Protein AF-A0A1C6DTK4-F1 (afdb_monomer_lite)

Radius of gyration: 13.97 Å; chains: 1; bounding box: 38×30×36 Å

Secondary structure (DSSP, 8-state):
-EEEPPSSSTTS--EEEE-TT--EEEE--SEEEE-TTS-EEEEEE---EETTEE----TTHHHHHHHHHHHHHHHT-EEEEEEEETTEEEEE-SS--SSS-STTSEEHHHH--

Sequence (113 aa):
MVYKNGDSGQQYLSIVYVNGIRKQWLFYPDYIIKTTDGNVWIIETKGGMQAGHTKNIDRQVENKFNAFKEYAKKYNLHWGFVRDIDEELYINNTIYTEDMSGDNWIPLDDVLK

pLDDT: mean 94.34, std 4.06, range [76.0, 98.25]

Foldseek 3Di:
DKDFFDADDPVGDWFWFADPVRDIDTDGFGMWDQDPVGAIETEHEAEADEPQDGPGPDPCVQRVLVRQLVVCVVVVHHYFYWYDYVNFIWTANDHDDSGCPDPRTHGPVVPPD

Structure (mmCIF, N/CA/C/O backbone):
data_AF-A0A1C6DTK4-F1
#
_entry.id   AF-A0A1C6DTK4-F1
#
loop_
_atom_site.group_PDB
_atom_site.id
_atom_site.type_symbol
_atom_site.label_atom_id
_atom_site.label_alt_id
_atom_site.label_comp_id
_atom_site.label_asym_id
_atom_site.label_entity_id
_atom_site.label_seq_id
_atom_site.pdbx_PDB_ins_code
_atom_site.Cartn_x
_atom_site.Cartn_y
_atom_site.Cartn_z
_atom_site.occupancy
_atom_site.B_iso_or_equiv
_atom_site.auth_seq_id
_atom_site.auth_comp_id
_atom_site.auth_asym_id
_atom_site.auth_atom_id
_atom_site.pdbx_PDB_model_num
ATOM 1 N N . MET A 1 1 ? -17.872 -0.574 0.428 1.00 91.81 1 MET A N 1
ATOM 2 C CA . MET A 1 1 ? -17.699 0.885 0.646 1.00 91.81 1 MET A CA 1
ATOM 3 C C . MET A 1 1 ? -16.253 1.229 0.362 1.00 91.81 1 MET A C 1
ATOM 5 O O . MET A 1 1 ? -15.388 0.509 0.841 1.00 91.81 1 MET A O 1
ATOM 9 N N . VAL A 1 2 ? -16.004 2.301 -0.387 1.00 96.00 2 VAL A N 1
ATOM 10 C CA . VAL A 1 2 ? -14.654 2.804 -0.672 1.00 96.00 2 VAL A CA 1
ATOM 11 C C . VAL A 1 2 ? -14.552 4.217 -0.115 1.00 96.00 2 VAL A C 1
ATOM 13 O O . VAL A 1 2 ? -15.429 5.041 -0.370 1.00 96.00 2 VAL A O 1
ATOM 16 N N . TYR A 1 3 ? -13.506 4.483 0.657 1.00 96.88 3 TYR A N 1
ATOM 17 C CA . TYR A 1 3 ? -13.185 5.799 1.189 1.00 96.88 3 TYR A CA 1
ATOM 18 C C . TYR A 1 3 ? -11.789 6.197 0.719 1.00 96.88 3 TYR A C 1
ATOM 20 O O . TYR A 1 3 ? -10.826 5.478 0.982 1.00 96.88 3 TYR A O 1
ATOM 28 N N . LYS A 1 4 ? -11.681 7.336 0.030 1.00 97.44 4 LYS A N 1
ATOM 29 C CA . LYS A 1 4 ? -10.391 7.944 -0.299 1.00 97.44 4 LYS A CA 1
ATOM 30 C C . LYS A 1 4 ? -9.912 8.751 0.905 1.00 97.44 4 LYS A C 1
ATOM 32 O O . LYS A 1 4 ? -10.621 9.642 1.370 1.00 97.44 4 LYS A O 1
ATOM 37 N N . ASN A 1 5 ? -8.742 8.409 1.418 1.00 97.12 5 ASN A N 1
ATOM 38 C CA . ASN A 1 5 ? -8.128 9.080 2.551 1.00 97.12 5 ASN A CA 1
ATOM 39 C C . ASN A 1 5 ? -7.579 10.455 2.140 1.00 97.12 5 ASN A C 1
ATOM 41 O O . ASN A 1 5 ? -7.404 10.743 0.957 1.00 97.12 5 ASN A O 1
ATOM 45 N N . GLY A 1 6 ? -7.332 11.316 3.124 1.00 95.12 6 GLY A N 1
ATOM 46 C CA . GLY A 1 6 ? -6.676 12.601 2.899 1.00 95.12 6 GLY A CA 1
ATOM 47 C C . GLY A 1 6 ? -5.169 12.534 3.130 1.00 95.12 6 GLY A C 1
ATOM 48 O O . GLY A 1 6 ? -4.680 11.677 3.862 1.00 95.12 6 GLY A O 1
ATOM 49 N N . ASP A 1 7 ? -4.451 13.504 2.567 1.00 92.00 7 ASP A N 1
ATOM 50 C CA . ASP A 1 7 ? -2.981 13.511 2.543 1.00 92.00 7 ASP A CA 1
ATOM 51 C C . ASP A 1 7 ? -2.334 14.133 3.798 1.00 92.0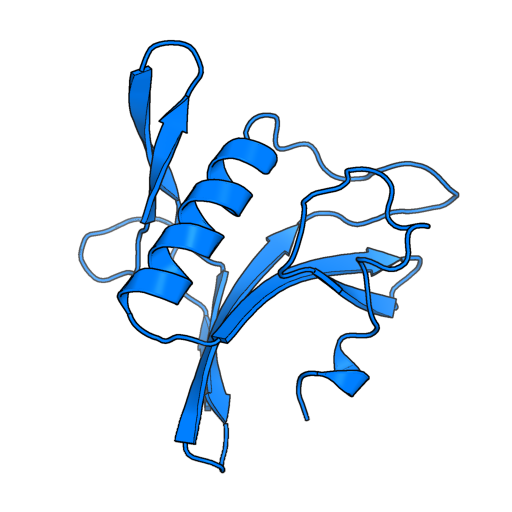0 7 ASP A C 1
ATOM 53 O O . ASP A 1 7 ? -1.116 14.076 3.970 1.00 92.00 7 ASP A O 1
ATOM 57 N N . SER A 1 8 ? -3.119 14.796 4.662 1.00 93.62 8 SER A N 1
ATOM 58 C CA . SER A 1 8 ? -2.631 15.393 5.915 1.00 93.62 8 SER A CA 1
ATOM 59 C C . SER A 1 8 ? -3.752 15.812 6.869 1.00 93.62 8 SER A C 1
ATOM 61 O O . SER A 1 8 ? -4.799 16.290 6.436 1.00 93.62 8 SER A O 1
ATOM 63 N N . GLY A 1 9 ? -3.516 15.693 8.178 1.00 92.81 9 GLY A N 1
ATOM 64 C CA . GLY A 1 9 ? -4.448 16.130 9.224 1.00 92.81 9 GLY A CA 1
ATOM 65 C C . GLY A 1 9 ? -4.800 15.012 10.201 1.00 92.81 9 GLY A C 1
ATOM 66 O O . GLY A 1 9 ? -4.705 13.833 9.874 1.00 92.81 9 GLY A O 1
ATOM 67 N N . GLN A 1 10 ? -5.202 15.382 11.419 1.00 91.00 10 GLN A N 1
ATOM 68 C CA . GLN A 1 10 ? -5.495 14.420 12.494 1.00 91.00 10 GLN A CA 1
ATOM 69 C C . GLN A 1 10 ? -6.751 13.576 12.230 1.00 91.00 10 GLN A C 1
ATOM 71 O O . GLN A 1 10 ? -6.923 12.529 12.845 1.00 91.00 10 GLN A O 1
ATOM 76 N N . GLN A 1 11 ? -7.621 14.023 11.323 1.00 93.50 11 GLN A N 1
ATOM 77 C CA . GLN A 1 11 ? -8.836 13.316 10.926 1.00 93.50 11 GLN A CA 1
ATOM 78 C C . GLN A 1 11 ? -8.594 12.164 9.938 1.00 93.50 11 GLN A C 1
ATOM 80 O O . GLN A 1 11 ? -9.514 11.390 9.683 1.00 93.50 11 GLN A O 1
ATOM 85 N N . TYR A 1 12 ? -7.392 12.060 9.362 1.00 96.81 12 TYR A N 1
ATOM 86 C CA . TYR A 1 12 ? -7.059 11.043 8.366 1.00 96.81 12 TYR A CA 1
ATOM 87 C C . TYR A 1 12 ? -6.169 9.955 8.951 1.00 96.81 12 TYR A C 1
ATOM 89 O O . TYR A 1 12 ? -5.373 10.187 9.866 1.00 96.81 12 TYR A O 1
ATOM 97 N N . LEU A 1 13 ? -6.290 8.752 8.392 1.00 96.56 13 LEU A N 1
ATOM 98 C CA . LEU A 1 13 ? -5.442 7.638 8.781 1.00 96.56 13 LEU A CA 1
ATOM 99 C C . LEU A 1 13 ? -3.999 7.940 8.374 1.00 96.56 13 LEU A C 1
ATOM 101 O O . LEU A 1 13 ? -3.723 8.177 7.199 1.00 96.56 13 LEU A O 1
ATOM 105 N N . SER A 1 14 ? -3.085 7.876 9.340 1.00 97.06 14 SER A N 1
ATOM 106 C CA . SER A 1 14 ? -1.648 7.955 9.099 1.00 97.06 14 SER A CA 1
ATOM 107 C C . SER A 1 14 ? -0.904 6.812 9.777 1.00 97.06 14 SER A C 1
ATOM 109 O O . SER A 1 14 ? -1.313 6.288 10.815 1.00 97.06 14 SER A O 1
ATOM 111 N N . ILE A 1 15 ? 0.213 6.433 9.171 1.00 97.12 15 ILE A N 1
ATOM 112 C CA . ILE A 1 15 ? 1.130 5.396 9.618 1.00 97.12 15 ILE A CA 1
ATOM 113 C C . ILE A 1 15 ? 2.500 6.042 9.780 1.00 97.12 15 ILE A C 1
ATOM 115 O O . ILE A 1 15 ? 2.977 6.765 8.904 1.00 97.12 15 ILE A O 1
ATOM 119 N N . VAL A 1 16 ? 3.137 5.791 10.920 1.00 96.69 16 VAL A N 1
ATOM 120 C CA . VAL A 1 16 ? 4.487 6.288 11.182 1.00 96.69 16 VAL A CA 1
ATOM 121 C C . VAL A 1 16 ? 5.496 5.368 10.506 1.00 96.69 16 VAL A C 1
ATOM 123 O O . VAL A 1 16 ? 5.491 4.163 10.750 1.00 96.69 16 VAL A O 1
ATOM 126 N N . TYR A 1 17 ? 6.400 5.939 9.715 1.00 96.38 17 TYR A N 1
ATOM 127 C CA . TYR A 1 17 ? 7.588 5.247 9.218 1.00 96.38 17 TYR A CA 1
ATOM 128 C C . TYR A 1 17 ? 8.859 5.990 9.634 1.00 96.38 17 TYR A C 1
ATOM 130 O O . TYR A 1 17 ? 8.831 7.163 10.015 1.00 96.38 17 TYR A O 1
ATOM 138 N N . VAL A 1 18 ? 9.991 5.292 9.579 1.00 94.62 18 VAL A N 1
ATOM 139 C CA . VAL A 1 18 ? 11.296 5.809 9.996 1.00 94.62 18 VAL A CA 1
ATOM 140 C C . VAL A 1 18 ? 12.237 5.792 8.796 1.00 94.62 18 VAL A C 1
ATOM 142 O O . VAL A 1 18 ? 12.272 4.815 8.054 1.00 94.62 18 VAL A O 1
ATOM 145 N N . ASN A 1 19 ? 12.992 6.871 8.588 1.00 91.06 19 ASN A N 1
ATOM 146 C CA . ASN A 1 19 ? 13.994 6.938 7.521 1.00 91.06 19 ASN A CA 1
ATOM 147 C C . ASN A 1 19 ? 15.395 6.502 8.005 1.00 91.06 19 ASN A C 1
ATOM 149 O O . ASN A 1 19 ? 15.613 6.239 9.189 1.00 91.06 19 ASN A O 1
ATOM 153 N N . GLY A 1 20 ? 16.383 6.498 7.103 1.00 85.44 20 GLY A N 1
ATOM 154 C CA . GLY A 1 20 ? 17.757 6.058 7.402 1.00 85.44 20 GLY A CA 1
ATOM 155 C C . GLY A 1 20 ? 18.489 6.831 8.514 1.00 85.44 20 GLY A C 1
ATOM 156 O O . GLY A 1 20 ? 19.459 6.319 9.061 1.00 85.44 20 GLY A O 1
ATOM 157 N N . ILE A 1 21 ? 18.015 8.023 8.899 1.00 91.62 21 ILE A N 1
ATOM 158 C CA . ILE A 1 21 ? 18.568 8.824 10.011 1.00 91.62 21 ILE A CA 1
ATOM 159 C C . ILE A 1 21 ? 17.698 8.762 11.277 1.00 91.62 21 ILE A C 1
ATOM 161 O O . ILE A 1 21 ? 17.804 9.620 12.149 1.00 91.62 21 ILE A O 1
ATOM 165 N N . ARG A 1 22 ? 16.814 7.762 11.382 1.00 90.69 22 ARG A N 1
ATOM 166 C CA . ARG A 1 22 ? 15.895 7.539 12.513 1.00 90.69 22 ARG A CA 1
ATOM 167 C C . ARG A 1 22 ? 14.861 8.645 12.750 1.00 90.69 22 ARG A C 1
ATOM 169 O O . ARG A 1 22 ? 14.223 8.677 13.801 1.00 90.69 22 ARG A O 1
ATOM 176 N N . LYS A 1 23 ? 14.642 9.527 11.773 1.00 94.94 23 LYS A N 1
ATOM 177 C CA . LYS A 1 23 ? 13.570 10.522 11.847 1.00 94.94 23 LYS A CA 1
ATOM 178 C C . LYS A 1 23 ? 12.235 9.857 11.513 1.00 94.94 23 LYS A C 1
ATOM 180 O O . LYS A 1 23 ? 12.138 9.136 10.519 1.00 94.94 23 LYS A O 1
ATOM 185 N N . GLN A 1 24 ? 11.229 10.123 12.342 1.00 96.31 24 GLN A N 1
ATOM 186 C CA . GLN A 1 24 ? 9.856 9.676 12.128 1.00 96.31 24 GLN A CA 1
ATOM 187 C C . GLN A 1 24 ? 9.124 10.602 11.158 1.00 96.31 24 GLN A C 1
ATOM 189 O O . GLN A 1 24 ? 9.281 11.825 11.205 1.00 96.31 24 GLN A O 1
ATOM 194 N N . TRP A 1 25 ? 8.309 9.999 10.304 1.00 95.94 25 TRP A N 1
ATOM 195 C CA . TRP A 1 25 ? 7.481 10.673 9.315 1.00 95.94 25 TRP A CA 1
ATOM 196 C C . TRP A 1 25 ? 6.100 10.032 9.276 1.00 95.94 25 TRP A C 1
ATOM 198 O O . TRP A 1 25 ? 5.941 8.864 9.630 1.00 95.94 25 TRP A O 1
ATOM 208 N N . LEU A 1 26 ? 5.113 10.804 8.828 1.00 96.06 26 LEU A N 1
ATOM 209 C CA . LEU A 1 26 ? 3.764 10.312 8.592 1.00 96.06 26 LEU A CA 1
ATOM 210 C C . LEU A 1 26 ? 3.604 9.929 7.126 1.00 96.06 26 LEU A C 1
ATOM 212 O O . LEU A 1 26 ? 4.064 10.630 6.225 1.00 96.06 26 LEU A O 1
ATOM 216 N N . PHE A 1 27 ? 2.935 8.810 6.916 1.00 94.88 27 PHE A N 1
ATOM 217 C CA . PHE A 1 27 ? 2.516 8.294 5.630 1.00 94.88 27 PHE A CA 1
ATOM 218 C C . PHE A 1 27 ? 0.995 8.074 5.680 1.00 94.88 27 PHE A C 1
ATOM 220 O O . PHE A 1 27 ? 0.499 7.532 6.662 1.00 94.88 27 PHE A O 1
ATOM 227 N N . TYR A 1 28 ? 0.263 8.518 4.660 1.00 97.44 28 TYR A N 1
ATOM 228 C CA . TYR A 1 28 ? -1.197 8.458 4.595 1.00 97.44 28 TYR A CA 1
ATOM 229 C C . TYR A 1 28 ? -1.593 7.531 3.438 1.00 97.44 28 TYR A C 1
ATOM 231 O O . TYR A 1 28 ? -1.396 7.933 2.296 1.00 97.44 28 TYR A O 1
ATOM 239 N N . PRO A 1 29 ? -2.093 6.309 3.707 1.00 97.50 29 PRO A N 1
ATOM 240 C CA . PRO A 1 29 ? -2.531 5.398 2.652 1.00 97.50 29 PRO A CA 1
ATOM 241 C C . PRO A 1 29 ? -3.704 5.978 1.864 1.00 97.50 29 PRO A C 1
ATOM 243 O O . PRO A 1 29 ? -4.600 6.544 2.488 1.00 97.50 29 PRO A O 1
ATOM 246 N N . ASP A 1 30 ? -3.736 5.797 0.546 1.00 97.88 30 ASP A N 1
ATOM 247 C CA . ASP A 1 30 ? -4.750 6.391 -0.339 1.00 97.88 30 ASP A CA 1
ATOM 248 C C . ASP A 1 30 ? -6.199 5.945 -0.082 1.00 97.88 30 ASP A C 1
ATOM 250 O O . ASP A 1 30 ? -7.115 6.768 -0.157 1.00 97.88 30 ASP A O 1
ATOM 254 N N . TYR A 1 31 ? -6.445 4.659 0.195 1.00 97.94 31 TYR A N 1
ATOM 255 C CA . TYR A 1 31 ? -7.812 4.129 0.293 1.00 97.94 31 TYR A CA 1
ATOM 256 C C . TYR A 1 31 ? -8.040 3.245 1.512 1.00 97.94 31 TYR A C 1
ATOM 258 O O . TYR A 1 31 ? -7.195 2.446 1.911 1.00 97.94 31 TYR A O 1
ATOM 266 N N . ILE A 1 32 ? -9.254 3.347 2.053 1.00 97.69 32 ILE A N 1
ATOM 267 C CA . ILE A 1 32 ? -9.810 2.430 3.043 1.00 97.69 32 ILE A CA 1
ATOM 268 C C . ILE A 1 32 ? -11.054 1.796 2.425 1.00 97.69 32 ILE A C 1
ATOM 270 O O . ILE A 1 32 ? -12.006 2.490 2.057 1.00 97.69 32 ILE A O 1
ATOM 274 N N . ILE A 1 33 ? -11.056 0.474 2.298 1.00 97.25 33 ILE A N 1
ATOM 275 C CA . ILE A 1 33 ? -12.131 -0.279 1.651 1.00 97.25 33 ILE A CA 1
ATOM 276 C C . ILE A 1 33 ? -12.743 -1.227 2.672 1.00 97.25 33 ILE A C 1
ATOM 278 O O . ILE A 1 33 ? -12.039 -1.933 3.387 1.00 97.25 33 ILE A O 1
ATOM 282 N N . LYS A 1 34 ? -14.073 -1.250 2.729 1.00 96.50 34 LYS A N 1
ATOM 283 C CA . LYS A 1 34 ? -14.833 -2.252 3.476 1.00 96.50 34 LYS A CA 1
ATOM 284 C C . LYS A 1 34 ? -15.613 -3.116 2.497 1.00 96.50 34 LYS A C 1
ATOM 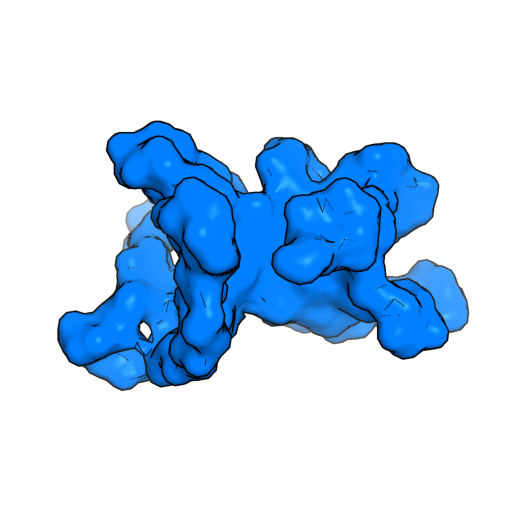286 O O . LYS A 1 34 ? -16.517 -2.603 1.822 1.00 96.50 34 LYS A O 1
ATOM 291 N N . THR A 1 35 ? -15.254 -4.389 2.426 1.00 94.81 35 THR A N 1
ATOM 292 C CA . THR A 1 35 ? -15.888 -5.406 1.579 1.00 94.81 35 THR A CA 1
ATOM 293 C C . THR A 1 35 ? -17.159 -5.947 2.241 1.00 94.81 35 THR A C 1
ATOM 295 O O . THR A 1 35 ? -17.427 -5.713 3.426 1.00 94.81 35 THR A O 1
ATOM 298 N N . THR A 1 36 ? -17.999 -6.628 1.462 1.00 93.31 36 THR A N 1
ATOM 299 C CA . THR A 1 36 ? -19.308 -7.130 1.919 1.00 93.31 36 THR A CA 1
ATOM 300 C C . THR A 1 36 ? -19.205 -8.266 2.931 1.00 93.31 36 THR A C 1
ATOM 302 O O . THR A 1 36 ? -20.108 -8.434 3.745 1.00 93.31 36 THR A O 1
ATOM 305 N N . ASP A 1 37 ? -18.101 -9.009 2.918 1.00 93.19 37 ASP A N 1
ATOM 306 C CA . ASP A 1 37 ? -17.763 -10.041 3.906 1.00 93.19 37 ASP A CA 1
ATOM 307 C C . ASP A 1 37 ? -17.232 -9.461 5.234 1.00 93.19 37 ASP A C 1
ATOM 309 O O . ASP A 1 37 ? -16.934 -10.201 6.168 1.00 93.19 37 ASP A O 1
ATOM 313 N N . GLY A 1 38 ? -17.148 -8.130 5.344 1.00 93.75 38 GLY A N 1
ATOM 314 C CA . GLY A 1 38 ? -16.748 -7.426 6.558 1.00 93.75 38 GLY A CA 1
ATOM 315 C C . GLY A 1 38 ? -15.249 -7.161 6.677 1.00 93.75 38 GLY A C 1
ATOM 316 O O . GLY A 1 38 ? -14.854 -6.489 7.633 1.00 93.75 38 GLY A O 1
ATOM 317 N N . ASN A 1 39 ? -14.431 -7.612 5.720 1.00 95.38 39 ASN A N 1
ATOM 318 C CA . ASN A 1 39 ? -13.004 -7.311 5.706 1.00 95.38 39 ASN A CA 1
ATOM 319 C C . ASN A 1 39 ? -12.745 -5.809 5.488 1.00 95.38 39 ASN A C 1
ATOM 321 O O . ASN A 1 39 ? -13.484 -5.103 4.793 1.00 95.38 39 ASN A O 1
ATOM 325 N N . VAL A 1 40 ? -11.675 -5.313 6.113 1.00 96.94 40 VAL A N 1
ATOM 326 C CA . VAL A 1 40 ? -11.187 -3.942 5.943 1.00 96.94 40 VAL A CA 1
ATOM 327 C C . VAL A 1 40 ? -9.818 -3.993 5.287 1.00 96.94 40 VAL A C 1
ATOM 329 O O . VAL A 1 40 ? -8.906 -4.640 5.803 1.00 96.94 40 VAL A O 1
ATOM 332 N N . TRP A 1 41 ? -9.698 -3.286 4.170 1.00 98.00 41 TRP A N 1
ATOM 333 C CA . TRP A 1 41 ? -8.477 -3.120 3.401 1.00 98.00 41 TRP A CA 1
ATOM 334 C C . TRP A 1 41 ? -7.968 -1.692 3.511 1.00 98.00 41 TRP A C 1
ATOM 336 O O . TRP A 1 41 ? -8.743 -0.739 3.415 1.00 98.00 41 TRP A O 1
ATOM 346 N N . ILE A 1 42 ? -6.658 -1.553 3.663 1.00 98.06 42 ILE A N 1
ATOM 347 C CA . ILE A 1 42 ? -5.942 -0.285 3.542 1.00 98.06 42 ILE A CA 1
ATOM 348 C C . ILE A 1 42 ? -4.987 -0.377 2.351 1.00 98.06 42 ILE A C 1
ATOM 350 O O . ILE A 1 42 ? -4.141 -1.267 2.292 1.00 98.06 42 ILE A O 1
ATOM 354 N N . ILE A 1 43 ? -5.141 0.519 1.382 1.00 98.25 43 ILE A N 1
ATOM 355 C CA . ILE A 1 43 ? -4.420 0.473 0.107 1.00 98.25 43 ILE A CA 1
ATOM 356 C C . ILE A 1 43 ? -3.602 1.742 -0.069 1.00 98.25 43 ILE A C 1
ATOM 358 O O . ILE A 1 43 ? -4.086 2.840 0.193 1.00 98.25 43 ILE A O 1
ATOM 362 N N . GLU A 1 44 ? -2.379 1.565 -0.551 1.00 97.88 44 GLU A N 1
ATOM 363 C CA . GLU A 1 44 ? -1.509 2.638 -1.023 1.00 97.88 44 GLU A CA 1
ATOM 364 C C . GLU A 1 44 ? -1.267 2.468 -2.514 1.00 97.88 44 GLU A C 1
ATOM 366 O O . GLU A 1 44 ? -0.922 1.375 -2.955 1.00 97.88 44 GLU A O 1
ATOM 371 N N . THR A 1 45 ? -1.388 3.534 -3.291 1.00 96.00 45 THR A N 1
ATOM 372 C CA . THR A 1 45 ? -1.103 3.521 -4.722 1.00 96.00 45 THR A CA 1
ATOM 373 C C . THR A 1 45 ? 0.280 4.090 -5.005 1.00 96.00 45 THR A C 1
ATOM 375 O O . THR A 1 45 ? 0.756 5.036 -4.373 1.00 96.00 45 THR A O 1
ATOM 378 N N . LYS A 1 46 ? 0.980 3.483 -5.961 1.00 94.56 46 LYS A N 1
ATOM 379 C CA . LYS A 1 46 ? 2.279 3.954 -6.448 1.00 94.56 46 LYS A CA 1
ATOM 380 C C . LYS A 1 46 ? 2.304 3.924 -7.965 1.00 94.56 46 LYS A C 1
ATOM 382 O O . LYS A 1 46 ? 1.567 3.173 -8.595 1.00 94.56 46 LYS A O 1
ATOM 387 N N . GLY A 1 47 ? 3.201 4.717 -8.550 1.00 91.44 47 GLY A N 1
ATOM 388 C CA . GLY A 1 47 ? 3.489 4.611 -9.977 1.00 91.44 47 GLY A CA 1
ATOM 389 C C . GLY A 1 47 ? 4.002 3.208 -10.289 1.00 91.44 47 GLY A C 1
ATOM 390 O O . GLY A 1 47 ? 4.948 2.744 -9.648 1.00 91.44 47 GLY A O 1
ATOM 391 N N . GLY A 1 48 ? 3.371 2.516 -11.229 1.00 90.06 48 GLY A N 1
ATOM 392 C CA . GLY A 1 48 ? 3.764 1.167 -11.598 1.00 90.06 48 GLY A CA 1
ATOM 393 C C . GLY A 1 48 ? 4.918 1.113 -12.593 1.00 90.06 48 GLY A C 1
ATOM 394 O O . GLY A 1 48 ? 5.935 1.784 -12.391 1.00 90.06 48 GLY A O 1
ATOM 395 N N . MET A 1 49 ? 4.775 0.323 -13.652 1.00 90.12 49 MET A N 1
ATOM 396 C CA . MET A 1 49 ? 5.755 0.166 -14.724 1.00 90.12 49 MET A CA 1
ATOM 397 C C . MET A 1 49 ? 5.151 0.538 -16.079 1.00 90.12 49 MET A C 1
ATOM 399 O O . MET A 1 49 ? 3.961 0.363 -16.318 1.00 90.12 49 MET A O 1
ATOM 403 N N . GLN A 1 50 ? 5.984 1.078 -16.964 1.00 88.69 50 GLN A N 1
ATOM 404 C CA . GLN A 1 50 ? 5.635 1.320 -18.362 1.00 88.69 50 GLN A CA 1
ATOM 405 C C . GLN A 1 50 ? 6.847 0.994 -19.229 1.00 88.69 50 GLN A C 1
ATOM 407 O O . GLN A 1 50 ? 7.949 1.472 -18.948 1.00 88.69 50 GLN A O 1
ATOM 412 N N . ALA A 1 51 ? 6.655 0.172 -20.264 1.00 85.31 51 ALA A N 1
ATOM 413 C CA . ALA A 1 51 ? 7.722 -0.239 -21.182 1.00 85.31 51 ALA A CA 1
ATOM 414 C C . ALA A 1 51 ? 8.998 -0.756 -20.468 1.00 85.31 51 ALA A C 1
ATOM 416 O O . ALA A 1 51 ? 10.118 -0.436 -20.861 1.00 85.31 51 ALA A O 1
ATOM 417 N N . GLY A 1 52 ? 8.834 -1.525 -19.383 1.00 81.00 52 GLY A N 1
ATOM 418 C CA . GLY A 1 52 ? 9.946 -2.096 -18.605 1.00 81.00 52 GLY A CA 1
ATOM 419 C C . GLY A 1 52 ? 10.648 -1.131 -17.639 1.00 8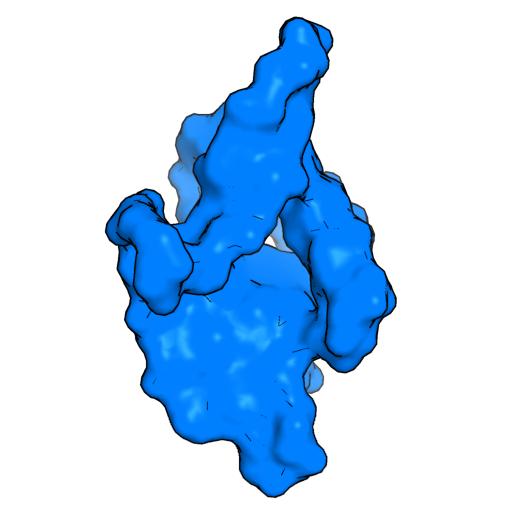1.00 52 GLY A C 1
ATOM 420 O O . GLY A 1 52 ? 11.598 -1.527 -16.968 1.00 81.00 52 GLY A O 1
ATOM 421 N N . HIS A 1 53 ? 10.186 0.116 -17.520 1.00 85.12 53 HIS A N 1
ATOM 422 C CA . HIS A 1 53 ? 10.751 1.111 -16.610 1.00 85.12 53 HIS A CA 1
ATOM 423 C C . HIS A 1 53 ? 9.790 1.438 -15.464 1.00 85.12 53 HIS A C 1
ATOM 425 O O . HIS A 1 53 ? 8.583 1.566 -15.666 1.00 85.12 53 HIS A O 1
ATOM 431 N N . THR A 1 54 ? 10.329 1.606 -14.251 1.00 88.06 54 THR A N 1
ATOM 432 C CA . THR A 1 54 ? 9.534 2.058 -13.102 1.00 88.06 54 THR A CA 1
ATOM 433 C C . THR A 1 54 ? 9.131 3.527 -13.246 1.00 88.06 54 THR A C 1
ATOM 435 O O . THR A 1 54 ? 9.935 4.378 -13.627 1.00 88.06 54 THR A O 1
ATOM 438 N N . LYS A 1 55 ? 7.878 3.824 -12.894 1.00 87.19 55 LYS A N 1
ATOM 439 C CA . LYS A 1 55 ? 7.334 5.181 -12.740 1.00 87.19 55 LYS A CA 1
ATOM 440 C C . LYS A 1 55 ? 7.383 5.664 -11.288 1.00 87.19 55 LYS A C 1
ATOM 442 O O . LYS A 1 55 ? 6.967 6.784 -10.993 1.00 87.19 55 LYS A O 1
ATOM 447 N N . ASN A 1 56 ? 7.836 4.826 -10.358 1.00 85.75 56 ASN A N 1
ATOM 448 C CA . ASN A 1 56 ? 7.870 5.177 -8.950 1.00 85.75 56 ASN A CA 1
ATOM 449 C C . ASN A 1 56 ? 9.020 6.150 -8.656 1.00 85.75 56 ASN A C 1
ATOM 451 O O . ASN A 1 56 ? 10.189 5.873 -8.916 1.00 85.75 56 ASN A O 1
ATOM 455 N N . ILE A 1 57 ? 8.679 7.287 -8.057 1.00 86.50 57 ILE A N 1
ATOM 456 C CA . ILE A 1 57 ? 9.630 8.339 -7.667 1.00 86.50 57 ILE A CA 1
ATOM 457 C C . ILE A 1 57 ? 9.853 8.400 -6.147 1.00 86.50 57 ILE A C 1
ATOM 459 O O . ILE A 1 57 ? 10.632 9.222 -5.655 1.00 86.50 57 ILE A O 1
ATOM 463 N N . ASP A 1 58 ? 9.164 7.551 -5.377 1.00 89.75 58 ASP A N 1
ATOM 464 C CA . ASP A 1 58 ? 9.194 7.572 -3.917 1.00 89.75 58 ASP A CA 1
ATOM 465 C C . ASP A 1 58 ? 10.426 6.839 -3.369 1.00 89.75 58 ASP A C 1
ATOM 467 O O . ASP A 1 58 ? 10.438 5.630 -3.156 1.00 89.75 58 ASP A O 1
ATOM 471 N N . ARG A 1 59 ? 11.474 7.601 -3.049 1.00 90.94 59 ARG A N 1
ATOM 472 C CA . ARG A 1 59 ? 12.715 7.068 -2.457 1.00 90.94 59 ARG A CA 1
ATOM 473 C C . ARG A 1 59 ? 12.532 6.445 -1.067 1.00 90.94 59 ARG A C 1
ATOM 475 O O . ARG A 1 59 ? 13.499 5.927 -0.516 1.00 90.94 59 ARG A O 1
ATOM 482 N N . GLN A 1 60 ? 11.366 6.586 -0.437 1.00 94.38 60 GLN A N 1
ATOM 483 C CA . GLN A 1 60 ? 11.044 5.999 0.869 1.00 94.38 60 GLN A CA 1
ATOM 484 C C . GLN A 1 60 ? 10.005 4.878 0.760 1.00 94.38 60 GLN A C 1
ATOM 486 O O . GLN A 1 60 ? 9.520 4.411 1.790 1.00 94.38 60 GLN A O 1
ATOM 491 N N . VAL A 1 61 ? 9.683 4.438 -0.461 1.00 95.25 61 VAL A N 1
ATOM 492 C CA . VAL A 1 61 ? 8.655 3.431 -0.748 1.00 95.25 61 VAL A CA 1
ATOM 493 C C . VAL A 1 61 ? 8.821 2.163 0.089 1.00 95.25 61 VAL A C 1
ATOM 495 O O . VAL A 1 61 ? 7.857 1.713 0.696 1.00 95.25 61 VAL A O 1
ATOM 498 N N . GLU A 1 62 ? 10.043 1.650 0.227 1.00 95.81 62 GLU A N 1
ATOM 499 C CA . GLU A 1 62 ? 10.311 0.422 0.979 1.00 95.81 62 GLU A CA 1
ATOM 500 C C . GLU A 1 62 ? 10.130 0.623 2.494 1.00 95.81 62 GLU A C 1
ATOM 502 O O . GLU A 1 62 ? 9.531 -0.212 3.172 1.00 95.81 62 GLU A O 1
ATOM 507 N N . ASN A 1 63 ? 10.553 1.774 3.034 1.00 96.69 63 ASN A N 1
ATOM 508 C CA . ASN A 1 63 ? 10.315 2.116 4.442 1.00 96.69 63 ASN A CA 1
ATOM 509 C C . ASN A 1 63 ? 8.813 2.230 4.736 1.00 96.69 63 ASN A C 1
ATOM 511 O O . ASN A 1 63 ? 8.350 1.766 5.779 1.00 96.69 63 ASN A O 1
ATOM 515 N N . LYS A 1 64 ? 8.049 2.829 3.812 1.00 96.88 64 LYS A N 1
ATOM 516 C CA . LYS A 1 64 ? 6.588 2.927 3.910 1.00 96.88 64 LYS A CA 1
ATOM 517 C C . LYS A 1 64 ? 5.935 1.554 3.814 1.00 96.88 64 LYS A C 1
ATOM 519 O O . LYS A 1 64 ? 5.101 1.245 4.654 1.00 96.88 64 LYS A O 1
ATOM 524 N N . PHE A 1 65 ? 6.349 0.722 2.860 1.00 97.75 65 PHE A N 1
ATOM 525 C CA . PHE A 1 65 ? 5.836 -0.635 2.675 1.00 97.75 65 PHE A CA 1
ATOM 526 C C . PHE A 1 65 ? 6.018 -1.481 3.940 1.00 97.75 65 PHE A C 1
ATOM 528 O O . PHE A 1 65 ? 5.070 -2.090 4.430 1.00 97.75 65 PHE A O 1
ATOM 535 N N . ASN A 1 66 ? 7.215 -1.453 4.531 1.00 97.19 66 ASN A N 1
ATOM 536 C CA . ASN A 1 66 ? 7.504 -2.183 5.764 1.00 97.19 66 ASN A CA 1
ATOM 537 C C . ASN A 1 66 ? 6.700 -1.647 6.959 1.00 97.19 66 ASN A C 1
ATOM 539 O O . ASN A 1 66 ? 6.144 -2.430 7.727 1.00 97.19 66 ASN A O 1
ATOM 543 N N . ALA A 1 67 ? 6.572 -0.324 7.102 1.00 97.38 67 ALA A N 1
ATOM 544 C CA . ALA A 1 67 ? 5.719 0.261 8.137 1.00 97.38 67 ALA A CA 1
ATOM 545 C C . ALA A 1 67 ? 4.239 -0.113 7.945 1.00 97.38 67 ALA A C 1
ATOM 547 O O . ALA A 1 67 ? 3.537 -0.384 8.920 1.00 97.38 67 ALA A O 1
ATOM 548 N N . PHE A 1 68 ? 3.774 -0.168 6.696 1.00 97.88 68 PHE A N 1
ATOM 549 C CA . PHE A 1 68 ? 2.404 -0.529 6.352 1.00 97.88 68 PHE A CA 1
ATOM 550 C C . PHE A 1 68 ? 2.097 -1.983 6.703 1.00 97.88 68 PHE A C 1
ATOM 552 O O . PHE A 1 68 ? 1.089 -2.257 7.352 1.00 97.88 68 PHE A O 1
ATOM 559 N N . LYS A 1 69 ? 3.024 -2.890 6.371 1.00 97.81 69 LYS A N 1
ATOM 560 C CA . LYS A 1 69 ? 2.977 -4.306 6.739 1.00 97.81 69 LYS A CA 1
ATOM 561 C C . LYS A 1 69 ? 2.836 -4.509 8.242 1.00 97.81 69 LYS A C 1
ATOM 563 O O . LYS A 1 69 ? 1.946 -5.230 8.692 1.00 97.81 69 LYS A O 1
ATOM 568 N N . GLU A 1 70 ? 3.693 -3.859 9.027 1.00 97.75 70 GLU A N 1
ATOM 569 C CA . GLU A 1 70 ? 3.663 -3.986 10.486 1.00 97.75 70 GLU A CA 1
ATOM 570 C C . GLU A 1 70 ? 2.401 -3.361 11.092 1.00 97.75 70 GLU A C 1
ATOM 572 O O . GLU A 1 70 ? 1.819 -3.920 12.025 1.00 97.75 70 GLU A O 1
ATOM 577 N N . TYR A 1 71 ? 1.926 -2.241 10.539 1.00 97.81 71 TYR A N 1
ATOM 578 C CA . TYR A 1 71 ? 0.661 -1.634 10.947 1.00 97.81 71 TYR A CA 1
ATOM 579 C C . TYR A 1 71 ? -0.518 -2.581 10.696 1.00 97.81 71 TYR A C 1
ATOM 581 O O . TYR A 1 71 ? -1.284 -2.873 11.615 1.00 97.81 71 TYR A O 1
ATOM 589 N N . ALA A 1 72 ? -0.642 -3.109 9.478 1.00 97.62 72 ALA A N 1
ATOM 590 C CA . ALA A 1 72 ? -1.721 -4.013 9.106 1.00 97.62 72 ALA A CA 1
ATOM 591 C C . ALA A 1 72 ? -1.716 -5.286 9.962 1.00 97.62 72 ALA A C 1
ATOM 593 O O . ALA A 1 72 ? -2.755 -5.682 10.489 1.00 97.62 72 ALA A O 1
ATOM 594 N N . LYS A 1 73 ? -0.533 -5.861 10.209 1.00 97.75 73 LYS A N 1
ATOM 595 C CA . LYS A 1 73 ? -0.357 -7.004 11.113 1.00 97.75 73 LYS A CA 1
ATOM 596 C C . LYS A 1 73 ? -0.817 -6.693 12.538 1.00 97.75 73 LYS A C 1
ATOM 598 O O . LYS A 1 73 ? -1.523 -7.497 13.139 1.00 97.75 73 LYS A O 1
ATOM 603 N N . LYS A 1 74 ? -0.439 -5.532 13.085 1.00 97.94 74 LYS A N 1
ATOM 604 C CA . LYS A 1 74 ? -0.802 -5.116 14.450 1.00 97.94 74 LYS A CA 1
ATOM 605 C C . LYS A 1 74 ? -2.314 -5.000 14.648 1.00 97.94 74 LYS A C 1
ATOM 607 O O . LYS A 1 74 ? -2.804 -5.317 15.729 1.00 97.94 74 LYS A O 1
ATOM 612 N N . TYR A 1 75 ? -3.033 -4.527 13.633 1.00 96.75 75 TYR A N 1
ATOM 613 C CA . TYR A 1 75 ? -4.476 -4.282 13.704 1.00 96.75 75 TYR A CA 1
ATOM 614 C C . TYR A 1 75 ? -5.319 -5.357 13.006 1.00 96.75 75 TYR A C 1
ATOM 616 O O . TYR A 1 75 ? -6.536 -5.210 12.937 1.00 96.75 75 TYR A O 1
ATOM 624 N N . ASN A 1 76 ? -4.690 -6.437 12.529 1.00 96.31 76 ASN A N 1
ATOM 625 C CA . ASN A 1 76 ? -5.334 -7.521 11.788 1.00 96.31 76 ASN A CA 1
ATOM 626 C C . ASN A 1 76 ? -6.168 -7.012 10.594 1.00 96.31 76 ASN A C 1
ATOM 628 O O . ASN A 1 76 ? -7.339 -7.356 10.435 1.00 96.31 76 ASN A O 1
ATOM 632 N N . LEU A 1 77 ? -5.556 -6.140 9.790 1.00 97.19 77 LEU A N 1
ATOM 633 C CA . LEU A 1 77 ? -6.150 -5.540 8.596 1.00 97.19 77 LEU A CA 1
ATOM 634 C C . LEU A 1 77 ? -5.588 -6.196 7.336 1.00 97.19 77 LEU A C 1
ATOM 636 O O . LEU A 1 77 ? -4.418 -6.586 7.296 1.00 97.19 77 LEU A O 1
ATOM 640 N N . HIS A 1 78 ? -6.400 -6.241 6.283 1.00 97.88 78 HIS A N 1
ATOM 641 C CA . HIS A 1 78 ? -5.886 -6.511 4.947 1.00 97.88 78 HIS A CA 1
ATOM 642 C C . HIS A 1 78 ? -5.232 -5.251 4.390 1.00 97.88 78 HIS A C 1
ATOM 644 O O . HIS A 1 78 ? -5.627 -4.131 4.721 1.00 97.88 78 HIS A O 1
ATOM 650 N N . TRP A 1 79 ? -4.208 -5.415 3.563 1.00 98.19 79 TRP A N 1
ATOM 651 C CA . TRP A 1 79 ? -3.439 -4.289 3.053 1.00 98.19 79 TRP A CA 1
ATOM 652 C C . TRP A 1 79 ? -2.729 -4.638 1.751 1.00 98.19 79 TRP A C 1
ATOM 654 O O . TRP A 1 79 ? -2.584 -5.814 1.415 1.00 98.19 79 TRP A O 1
ATOM 664 N N . GLY A 1 80 ? -2.240 -3.617 1.054 1.00 97.94 80 GLY A N 1
ATOM 665 C CA . GLY A 1 80 ? -1.292 -3.801 -0.037 1.00 97.94 80 GLY A CA 1
ATOM 666 C C . GLY A 1 80 ? -0.916 -2.497 -0.723 1.00 97.94 80 GLY A C 1
ATOM 667 O O . GLY A 1 80 ? -1.627 -1.493 -0.637 1.00 97.94 80 GLY A O 1
ATOM 668 N N . PHE A 1 81 ? 0.226 -2.521 -1.400 1.00 98.00 81 PHE A N 1
ATOM 669 C CA . PHE A 1 81 ? 0.573 -1.503 -2.384 1.00 98.00 81 PHE A CA 1
ATOM 670 C C . PHE A 1 81 ? -0.010 -1.911 -3.728 1.00 98.00 81 PHE A C 1
ATOM 672 O O . PHE A 1 81 ? 0.170 -3.055 -4.136 1.00 98.00 81 PHE A O 1
ATOM 679 N N . VAL A 1 82 ? -0.667 -0.978 -4.408 1.00 97.69 82 VAL A N 1
ATOM 680 C CA . VAL A 1 82 ? -1.232 -1.162 -5.742 1.00 97.69 82 VAL A CA 1
ATOM 681 C C . VAL A 1 82 ? -0.448 -0.332 -6.751 1.00 97.69 82 VAL A C 1
ATOM 683 O O . VAL A 1 82 ? -0.152 0.843 -6.521 1.00 97.69 82 VAL A O 1
ATOM 686 N N . ARG A 1 83 ? -0.086 -0.962 -7.864 1.00 96.31 83 ARG A N 1
ATOM 687 C CA . ARG A 1 83 ? 0.690 -0.388 -8.967 1.00 96.31 83 ARG A CA 1
ATOM 688 C C . ARG A 1 83 ? 0.146 -0.911 -10.291 1.00 96.31 83 ARG A C 1
ATOM 690 O O . ARG A 1 83 ? -0.421 -1.996 -10.322 1.00 96.31 83 ARG A O 1
ATOM 697 N N . ASP A 1 84 ? 0.353 -0.165 -11.368 1.00 94.50 84 ASP A N 1
ATOM 698 C CA . ASP A 1 84 ? -0.098 -0.550 -12.704 1.00 94.50 84 ASP A CA 1
ATOM 699 C C . ASP A 1 84 ? 1.035 -1.104 -13.594 1.00 94.50 84 ASP A C 1
ATOM 701 O O . ASP A 1 84 ? 2.132 -0.554 -13.612 1.00 94.50 84 ASP A O 1
ATOM 705 N N . ILE A 1 85 ? 0.801 -2.159 -14.370 1.00 90.56 85 ILE A N 1
ATOM 706 C CA . ILE A 1 85 ? 1.684 -2.551 -15.483 1.00 90.56 85 ILE A CA 1
ATOM 707 C C . ILE A 1 85 ? 0.870 -2.382 -16.754 1.00 90.56 85 ILE A C 1
ATOM 709 O O . ILE A 1 85 ? -0.092 -3.113 -16.953 1.00 90.56 85 ILE A O 1
ATOM 713 N N . ASP A 1 86 ? 1.239 -1.402 -17.581 1.00 86.75 86 ASP A N 1
ATOM 714 C CA . ASP A 1 86 ? 0.531 -1.102 -18.832 1.00 86.75 86 ASP A CA 1
ATOM 715 C C . ASP A 1 86 ? -1.006 -1.030 -18.642 1.00 86.75 86 ASP A C 1
ATOM 717 O O . ASP A 1 86 ? -1.765 -1.647 -19.378 1.00 86.75 86 ASP A O 1
ATOM 721 N N . GLU A 1 87 ? -1.442 -0.251 -17.638 1.00 87.25 87 GLU A N 1
ATOM 722 C CA . GLU A 1 87 ? -2.846 0.003 -17.238 1.00 87.25 87 GLU A CA 1
ATOM 723 C C . GLU A 1 87 ? -3.544 -1.102 -16.419 1.00 87.25 87 GLU A C 1
ATOM 725 O O . GLU A 1 87 ? -4.575 -0.828 -15.803 1.00 87.25 87 GLU A O 1
ATOM 730 N N . GLU A 1 88 ? -2.955 -2.292 -16.290 1.00 94.12 88 GLU A N 1
ATOM 731 C CA . GLU A 1 88 ? -3.489 -3.377 -15.453 1.00 94.12 88 GLU A CA 1
ATOM 732 C C . GLU A 1 88 ? -3.012 -3.262 -13.998 1.00 94.12 88 GLU A C 1
ATOM 734 O O . GLU A 1 88 ? -1.836 -3.002 -13.741 1.00 94.12 88 GLU A O 1
ATOM 739 N N . LEU A 1 89 ? -3.908 -3.458 -13.022 1.00 96.44 89 LEU A N 1
ATOM 740 C CA . LEU A 1 89 ? -3.605 -3.249 -11.601 1.00 96.44 89 LEU A CA 1
ATOM 741 C C . LEU A 1 89 ? -3.091 -4.512 -10.910 1.00 96.44 89 LEU A C 1
ATOM 743 O O . LEU A 1 89 ? -3.723 -5.567 -10.927 1.00 96.44 89 LEU A O 1
ATOM 747 N N . TYR A 1 90 ? -1.991 -4.351 -10.182 1.00 97.69 90 TYR A N 1
ATOM 748 C CA . TYR A 1 90 ? -1.354 -5.391 -9.386 1.00 97.69 90 TYR A CA 1
ATOM 749 C C . TYR A 1 90 ? -1.209 -4.946 -7.939 1.00 97.69 90 TYR A C 1
ATOM 751 O O . TYR A 1 90 ? -0.960 -3.771 -7.659 1.00 97.69 90 TYR A O 1
ATOM 759 N N . ILE A 1 91 ? -1.311 -5.899 -7.018 1.00 98.12 91 ILE A N 1
ATOM 760 C CA . ILE A 1 91 ? -1.149 -5.698 -5.583 1.00 98.12 91 ILE A CA 1
ATOM 761 C C . ILE A 1 91 ? 0.030 -6.503 -5.044 1.00 98.12 91 ILE A C 1
ATOM 763 O O . ILE A 1 91 ? 0.267 -7.644 -5.437 1.00 98.12 91 ILE A O 1
ATOM 767 N N . ASN A 1 92 ? 0.754 -5.906 -4.102 1.00 98.12 92 ASN A N 1
ATOM 768 C CA . ASN A 1 92 ? 1.781 -6.577 -3.320 1.00 98.12 92 ASN A CA 1
ATOM 769 C C . ASN A 1 92 ? 1.597 -6.274 -1.832 1.00 98.12 92 ASN A C 1
ATOM 771 O O . ASN A 1 92 ? 1.500 -5.119 -1.411 1.00 98.12 92 ASN A O 1
ATOM 775 N N . ASN A 1 93 ? 1.572 -7.337 -1.034 1.00 97.12 93 ASN A N 1
ATOM 776 C CA . ASN A 1 93 ? 1.445 -7.307 0.420 1.00 97.12 93 ASN A CA 1
ATOM 777 C C . ASN A 1 93 ? 2.446 -8.252 1.121 1.00 97.12 93 ASN A C 1
ATOM 779 O O . ASN A 1 93 ? 2.248 -8.642 2.274 1.00 97.12 93 ASN A O 1
ATOM 783 N N . THR A 1 94 ? 3.532 -8.635 0.438 1.00 96.56 94 THR A N 1
ATOM 784 C CA . THR A 1 94 ? 4.527 -9.592 0.946 1.00 96.56 94 THR A CA 1
ATOM 785 C C . THR A 1 94 ? 5.891 -8.939 1.179 1.00 96.56 94 THR A C 1
ATOM 787 O O . THR A 1 94 ? 6.232 -8.614 2.323 1.00 96.56 94 THR A O 1
ATOM 790 N N . ILE A 1 95 ? 6.678 -8.765 0.119 1.00 95.19 95 ILE A N 1
ATOM 791 C CA . ILE A 1 95 ? 8.023 -8.185 0.095 1.00 95.19 95 ILE A CA 1
ATOM 792 C C . ILE A 1 95 ? 8.041 -7.162 -1.030 1.00 95.19 95 ILE A C 1
ATOM 794 O O . ILE A 1 95 ? 7.665 -7.484 -2.156 1.00 95.19 95 ILE A O 1
ATOM 798 N N . TYR A 1 96 ? 8.486 -5.942 -0.741 1.00 95.38 96 TYR A N 1
ATOM 799 C CA . TYR A 1 96 ? 8.580 -4.909 -1.761 1.00 95.38 96 TYR A CA 1
ATOM 800 C C . TYR A 1 96 ? 9.675 -5.239 -2.780 1.00 95.38 96 T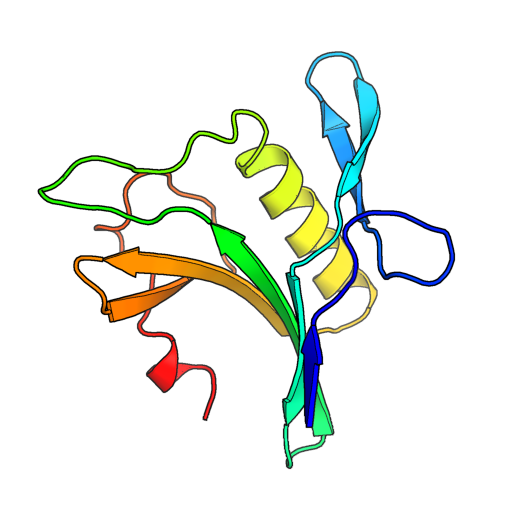YR A C 1
ATOM 802 O O . TYR A 1 96 ? 10.813 -5.518 -2.406 1.00 95.38 96 TYR A O 1
ATOM 810 N N . THR A 1 97 ? 9.341 -5.146 -4.064 1.00 94.44 97 THR A N 1
ATOM 811 C CA . THR A 1 97 ? 10.309 -5.104 -5.164 1.00 94.44 97 THR A CA 1
ATOM 812 C C . THR A 1 97 ? 9.957 -3.940 -6.075 1.00 94.44 97 THR A C 1
ATOM 814 O O . THR A 1 97 ? 8.784 -3.677 -6.348 1.00 94.44 97 THR A O 1
ATOM 817 N N . GLU A 1 98 ? 10.981 -3.221 -6.530 1.00 91.94 98 GLU A N 1
ATOM 818 C CA . GLU A 1 98 ? 10.793 -2.105 -7.457 1.00 91.94 98 GLU A CA 1
ATOM 819 C C . GLU A 1 98 ? 10.377 -2.601 -8.849 1.00 91.94 98 GLU A C 1
ATOM 821 O O . GLU A 1 98 ? 9.477 -2.030 -9.463 1.00 91.94 98 GLU A O 1
ATOM 826 N N . ASP A 1 99 ? 11.000 -3.692 -9.299 1.00 91.25 99 ASP A N 1
ATOM 827 C CA . ASP A 1 99 ? 10.598 -4.467 -10.471 1.00 91.25 99 ASP A CA 1
ATOM 828 C C . ASP A 1 99 ? 9.357 -5.309 -10.136 1.00 91.25 99 ASP A C 1
ATOM 830 O O . ASP A 1 99 ? 9.327 -6.012 -9.117 1.00 91.25 99 ASP A O 1
ATOM 834 N N . MET A 1 100 ? 8.332 -5.206 -10.979 1.00 93.44 100 MET A N 1
ATOM 835 C CA . MET A 1 100 ? 7.048 -5.884 -10.813 1.00 93.44 100 MET A CA 1
ATOM 836 C C . MET A 1 100 ? 6.942 -7.205 -11.586 1.00 93.44 100 MET A C 1
ATOM 838 O O . MET A 1 100 ? 5.884 -7.819 -11.579 1.00 93.44 100 MET A O 1
ATOM 842 N N . SER A 1 101 ? 8.016 -7.664 -12.234 1.00 90.88 101 SER A N 1
ATOM 843 C CA . SER A 1 101 ? 8.043 -8.945 -12.957 1.00 90.88 101 SER A CA 1
ATOM 844 C C . SER A 1 101 ? 8.095 -10.189 -12.057 1.00 90.88 101 SER A C 1
ATOM 846 O O . SER A 1 101 ? 8.015 -11.308 -12.559 1.00 90.88 101 SER A O 1
ATOM 848 N N . GLY A 1 102 ? 8.253 -10.010 -10.741 1.00 90.38 102 GLY A N 1
ATOM 849 C CA . GLY A 1 102 ? 8.276 -11.098 -9.765 1.00 90.38 102 GLY A CA 1
ATOM 850 C C . GLY A 1 102 ? 6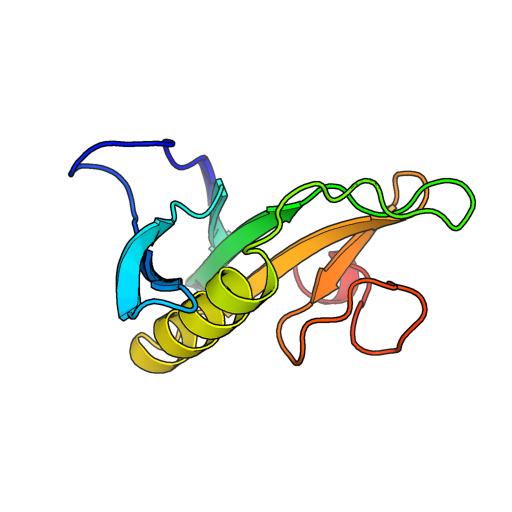.887 -11.529 -9.285 1.00 90.38 102 GLY A C 1
ATOM 851 O O . GLY A 1 102 ? 5.937 -10.751 -9.286 1.00 90.38 102 GLY A O 1
ATOM 852 N N . ASP A 1 103 ? 6.803 -12.754 -8.764 1.00 94.25 103 ASP A N 1
ATOM 853 C CA . ASP A 1 103 ? 5.554 -13.398 -8.315 1.00 94.25 103 ASP A CA 1
ATOM 854 C C . ASP A 1 103 ? 4.882 -12.728 -7.095 1.00 94.25 103 ASP A C 1
ATOM 856 O O . ASP A 1 103 ? 3.805 -13.126 -6.656 1.00 94.25 103 ASP A O 1
ATOM 860 N N . ASN A 1 104 ? 5.533 -11.733 -6.492 1.00 95.75 104 ASN A N 1
ATOM 861 C CA . ASN A 1 104 ? 5.021 -10.966 -5.357 1.00 95.75 104 ASN A CA 1
ATOM 862 C C . ASN A 1 104 ? 4.028 -9.863 -5.761 1.00 95.75 104 ASN A C 1
ATOM 864 O O . ASN A 1 104 ? 3.367 -9.307 -4.880 1.00 95.75 104 ASN A O 1
ATOM 868 N N . TRP A 1 105 ? 3.934 -9.548 -7.055 1.00 96.69 105 TRP A N 1
ATOM 869 C CA . TRP A 1 105 ? 2.916 -8.673 -7.627 1.00 96.69 105 TRP A CA 1
ATOM 870 C C . TRP A 1 105 ? 1.863 -9.531 -8.322 1.00 96.69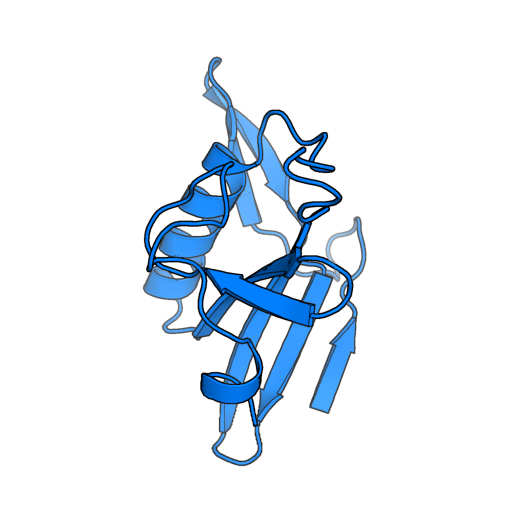 105 TRP A C 1
ATOM 872 O O . TRP A 1 105 ? 2.117 -10.122 -9.366 1.00 96.69 105 TRP A O 1
ATOM 882 N N . ILE A 1 106 ? 0.674 -9.603 -7.732 1.00 97.25 106 ILE A N 1
ATOM 883 C CA . ILE A 1 106 ? -0.436 -10.413 -8.250 1.00 97.25 106 ILE A CA 1
ATOM 884 C C . ILE A 1 106 ? -1.564 -9.509 -8.752 1.00 97.25 106 ILE A C 1
ATOM 886 O O . ILE A 1 106 ? -1.702 -8.400 -8.226 1.00 97.25 106 ILE A O 1
ATOM 890 N N . PRO A 1 107 ? -2.361 -9.930 -9.750 1.00 96.94 107 PRO A N 1
ATOM 891 C CA . PRO A 1 107 ? -3.491 -9.141 -10.232 1.00 96.94 107 PRO A CA 1
ATOM 892 C C . PRO A 1 107 ? -4.419 -8.729 -9.085 1.00 96.94 107 PRO A C 1
ATOM 894 O O . PRO A 1 107 ? -4.757 -9.542 -8.222 1.00 96.94 107 PRO A O 1
ATOM 897 N N . LEU A 1 108 ? -4.829 -7.459 -9.054 1.00 96.69 108 LEU A N 1
ATOM 898 C CA . LEU A 1 108 ? -5.676 -6.933 -7.981 1.00 96.69 108 LEU A CA 1
ATOM 899 C C . LEU A 1 108 ? -7.019 -7.679 -7.902 1.00 96.69 108 LEU A C 1
ATOM 901 O O . LEU A 1 108 ? -7.478 -7.986 -6.802 1.00 96.69 108 LEU A O 1
ATOM 905 N N . ASP A 1 109 ? -7.591 -8.029 -9.054 1.00 94.94 109 ASP A N 1
ATOM 906 C CA . ASP A 1 109 ? -8.874 -8.733 -9.182 1.00 94.94 109 ASP A CA 1
ATOM 907 C C . ASP A 1 109 ? -8.856 -10.163 -8.608 1.00 94.94 109 ASP A C 1
ATOM 909 O O . ASP A 1 109 ? -9.901 -10.709 -8.230 1.00 94.94 109 ASP A O 1
ATOM 913 N N . ASP A 1 110 ? -7.674 -10.776 -8.485 1.00 95.12 110 ASP A N 1
ATOM 914 C CA . ASP A 1 110 ? -7.523 -12.081 -7.831 1.00 95.12 110 ASP A CA 1
ATOM 915 C C . ASP A 1 110 ? -7.644 -11.973 -6.302 1.00 95.12 110 ASP A C 1
ATOM 917 O O . ASP A 1 110 ? -7.922 -12.964 -5.621 1.00 95.12 110 ASP A O 1
ATOM 921 N N . VAL A 1 111 ? -7.466 -10.766 -5.758 1.00 94.38 111 VAL A N 1
ATOM 922 C CA . VAL A 1 111 ? -7.389 -10.490 -4.319 1.00 94.38 111 VAL A CA 1
ATOM 923 C C . VAL A 1 111 ? -8.617 -9.741 -3.806 1.00 94.38 111 VAL A C 1
ATOM 925 O O . VAL A 1 111 ? -9.146 -10.070 -2.743 1.00 94.38 111 VAL A O 1
ATOM 928 N N . LEU A 1 112 ? -9.064 -8.725 -4.541 1.00 88.94 112 LEU A N 1
ATOM 929 C CA . LEU A 1 112 ? -10.134 -7.808 -4.166 1.00 88.94 112 LEU A CA 1
ATOM 930 C C . LEU A 1 112 ? -11.253 -7.886 -5.210 1.00 88.94 112 LEU A C 1
ATOM 932 O O . LEU A 1 112 ? -11.076 -7.442 -6.339 1.00 88.94 112 LEU A O 1
ATOM 936 N N . LYS A 1 113 ? -12.401 -8.444 -4.806 1.00 76.00 113 LYS A N 1
ATOM 937 C CA . LYS A 1 113 ? -13.613 -8.602 -5.627 1.00 76.00 113 LYS A CA 1
ATOM 938 C C . LYS A 1 113 ? -14.776 -7.770 -5.098 1.00 76.00 113 LYS A C 1
ATOM 940 O O . LYS A 1 113 ? -14.861 -7.591 -3.859 1.00 76.00 113 LYS A O 1
#